Protein AF-A0A485D2L7-F1 (afdb_monomer_lite)

pLDDT: mean 95.7, std 4.37, range [66.5, 98.44]

InterPro domains:
  IPR036380 Isochorismatase-like superfamily [G3DSA:3.40.50.850] (1-74)
  IPR036380 Isochorismatase-like superfamily [SSF52499] (2-74)
  IPR053152 Probable Hydrolase YcaC-like [PTHR43559] (2-79)

Radius of gyration: 16.73 Å; chains: 1; bounding box: 37×25×44 Å

Sequence (83 aa):
MYVVTDTSGGTSVDAHERSIDRMVQAGAVPVTWQQVLLEYQRDWSRKETYDAVMDLVREHSGAYGMGVDYAYTMVHGAPERKA

Secondary structure (DSSP, 8-state):
-EEEGGG---SSHHHHHHHHHHHHHTT-EEE-HHHHHHHHH--TT--TTHHHHHHHHHHH-THHHHHHHHIIIIIT-PPPPP-

Foldseek 3Di:
DEDALQPDDDPDPVRSVVVVVVCVVVVYHYDHPLVVLCVVVVDCVPPVCNVVSLVCCLVPVPPSVVVSQCCVCVVVVHDHDDD

Structure (mmCIF, N/CA/C/O backbone):
data_AF-A0A485D2L7-F1
#
_entry.i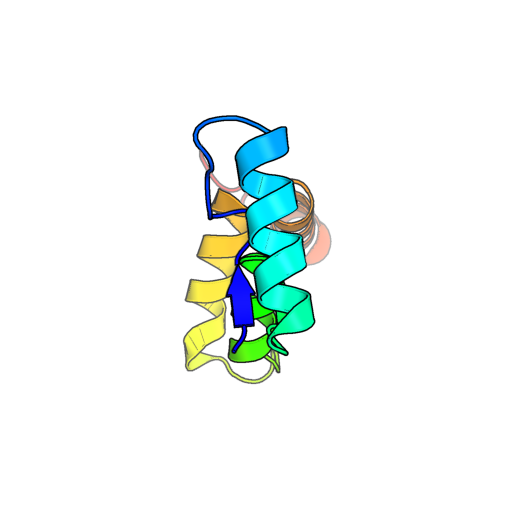d   AF-A0A485D2L7-F1
#
loop_
_atom_site.group_PDB
_atom_site.id
_atom_site.type_symbol
_atom_site.label_atom_id
_atom_site.label_alt_id
_atom_site.label_comp_id
_atom_site.label_asym_id
_atom_site.label_entity_id
_atom_site.label_seq_id
_atom_site.pdbx_PDB_ins_code
_atom_site.Cartn_x
_atom_site.Cartn_y
_atom_site.Cartn_z
_atom_site.occupancy
_atom_site.B_iso_or_equiv
_atom_site.auth_seq_id
_atom_site.auth_comp_id
_atom_site.auth_asym_id
_atom_site.auth_atom_id
_atom_site.pdbx_PDB_model_num
ATOM 1 N N . MET A 1 1 ? -0.664 -11.985 -13.319 1.00 90.44 1 MET A N 1
ATOM 2 C CA . MET A 1 1 ? 0.269 -11.765 -12.186 1.00 90.44 1 MET A CA 1
ATOM 3 C C . MET A 1 1 ? 0.091 -10.329 -11.726 1.00 90.44 1 MET A C 1
ATOM 5 O O . MET A 1 1 ? 0.017 -9.474 -12.596 1.00 90.44 1 MET A O 1
ATOM 9 N N . TYR A 1 2 ? 0.014 -10.067 -10.421 1.00 96.81 2 TYR A N 1
ATOM 10 C CA . TYR A 1 2 ? -0.008 -8.702 -9.881 1.00 96.81 2 TYR A CA 1
ATOM 11 C C . TYR A 1 2 ? 1.396 -8.312 -9.414 1.00 96.81 2 TYR A C 1
ATOM 13 O O . TYR A 1 2 ? 2.057 -9.119 -8.761 1.00 96.81 2 TYR A O 1
ATOM 21 N N . VAL A 1 3 ? 1.856 -7.114 -9.772 1.00 97.00 3 VAL A N 1
ATOM 22 C CA . VAL A 1 3 ? 3.196 -6.608 -9.437 1.00 97.00 3 VAL A CA 1
ATOM 23 C C . VAL A 1 3 ? 3.040 -5.380 -8.556 1.00 97.00 3 VAL A C 1
ATOM 25 O O . VAL A 1 3 ? 2.468 -4.387 -8.992 1.00 97.00 3 VAL A O 1
ATOM 28 N N . VAL A 1 4 ? 3.545 -5.449 -7.327 1.00 97.44 4 VAL A N 1
ATOM 29 C CA . VAL A 1 4 ? 3.438 -4.359 -6.350 1.00 97.44 4 VAL A CA 1
ATOM 30 C C . VAL A 1 4 ? 4.584 -3.373 -6.573 1.00 97.44 4 VAL A C 1
ATOM 32 O O . VAL A 1 4 ? 5.718 -3.622 -6.157 1.00 97.44 4 VAL A O 1
ATOM 35 N N . THR A 1 5 ? 4.331 -2.299 -7.319 1.00 97.62 5 THR A N 1
ATOM 36 C CA . THR A 1 5 ? 5.402 -1.437 -7.848 1.00 97.62 5 THR A CA 1
ATOM 37 C C . THR A 1 5 ? 5.972 -0.486 -6.808 1.00 97.62 5 THR A C 1
ATOM 39 O O . THR A 1 5 ? 7.168 -0.230 -6.811 1.00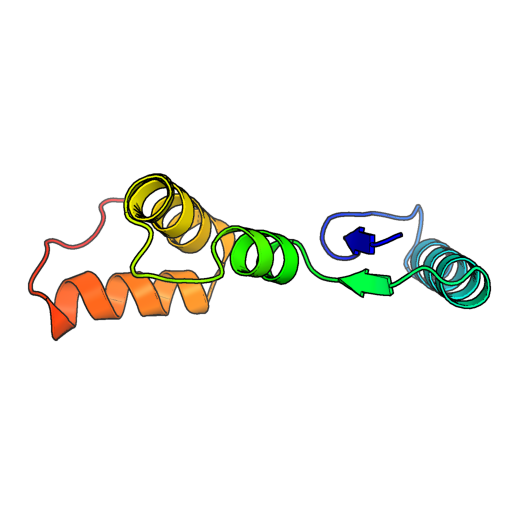 97.62 5 THR A O 1
ATOM 42 N N . ASP A 1 6 ? 5.147 -0.012 -5.878 1.00 96.69 6 ASP A N 1
ATOM 43 C CA . ASP A 1 6 ? 5.546 0.884 -4.786 1.00 96.69 6 ASP A CA 1
ATOM 44 C C . ASP A 1 6 ? 6.325 0.180 -3.660 1.00 96.69 6 ASP A C 1
ATOM 46 O O . ASP A 1 6 ? 6.860 0.839 -2.771 1.00 96.69 6 ASP A O 1
ATOM 50 N N . THR A 1 7 ? 6.450 -1.147 -3.727 1.00 96.19 7 THR A N 1
ATOM 51 C CA . THR A 1 7 ? 7.311 -1.952 -2.845 1.00 96.19 7 THR A CA 1
ATOM 52 C C . THR A 1 7 ? 8.413 -2.691 -3.605 1.00 96.19 7 THR A C 1
ATOM 54 O O . THR A 1 7 ? 9.073 -3.561 -3.038 1.00 96.19 7 THR A O 1
ATOM 57 N N . SER A 1 8 ? 8.611 -2.386 -4.891 1.00 95.69 8 SER A N 1
ATOM 58 C CA . SER A 1 8 ? 9.628 -3.008 -5.745 1.00 95.69 8 SER A CA 1
ATOM 59 C C . SER A 1 8 ? 10.616 -1.952 -6.239 1.00 95.69 8 SER A C 1
ATOM 61 O O . SER A 1 8 ? 10.216 -0.949 -6.811 1.00 95.69 8 SER A O 1
ATOM 63 N N . GLY A 1 9 ? 11.919 -2.174 -6.052 1.00 95.62 9 GLY A N 1
ATOM 64 C CA . GLY A 1 9 ? 12.970 -1.237 -6.472 1.00 95.62 9 GLY A CA 1
ATOM 65 C C . GLY A 1 9 ? 13.734 -1.695 -7.717 1.00 95.62 9 GLY A C 1
ATOM 66 O O . GLY A 1 9 ? 13.821 -2.888 -7.999 1.00 95.62 9 GLY A O 1
ATOM 67 N N . GLY A 1 10 ? 14.314 -0.744 -8.452 1.00 94.88 10 GLY A N 1
ATOM 68 C CA . GLY A 1 10 ? 15.323 -0.989 -9.490 1.00 94.88 10 GLY A CA 1
ATOM 69 C C . GLY A 1 10 ? 16.656 -0.330 -9.129 1.00 94.88 10 GLY A C 1
ATOM 70 O O . GLY A 1 10 ? 16.717 0.510 -8.234 1.00 94.88 10 GLY A O 1
ATOM 71 N N . THR A 1 11 ? 17.734 -0.683 -9.832 1.00 97.56 11 THR A N 1
ATOM 72 C CA . THR A 1 11 ? 19.053 -0.039 -9.650 1.00 97.56 11 THR A CA 1
ATOM 73 C C . THR A 1 11 ? 19.071 1.428 -10.097 1.00 97.56 11 THR A C 1
ATOM 75 O O . THR A 1 11 ? 19.948 2.185 -9.689 1.00 97.56 11 THR A O 1
ATOM 78 N N . SER A 1 12 ? 18.102 1.833 -10.920 1.00 98.06 12 SER A N 1
ATOM 79 C CA . SER A 1 12 ? 17.785 3.212 -11.294 1.00 98.06 12 SER A CA 1
ATOM 80 C C . SER A 1 12 ? 16.288 3.337 -11.609 1.00 98.06 12 SER A C 1
ATOM 82 O O . SER A 1 12 ? 15.604 2.318 -11.757 1.00 98.06 12 SER A O 1
ATOM 84 N N . VAL A 1 13 ? 15.789 4.573 -11.739 1.00 97.56 13 VAL A N 1
ATOM 85 C CA . VAL A 1 13 ? 14.407 4.853 -12.180 1.00 97.56 13 VAL A CA 1
ATOM 86 C C . VAL A 1 13 ? 14.155 4.226 -13.552 1.00 97.56 13 VAL A C 1
ATOM 88 O O . VAL A 1 13 ? 13.264 3.392 -13.678 1.00 97.56 13 VAL A O 1
ATOM 91 N N . ASP A 1 14 ? 15.023 4.497 -14.530 1.00 98.44 14 ASP A N 1
ATOM 92 C CA . ASP A 1 14 ? 14.944 3.893 -15.864 1.00 98.44 14 ASP A CA 1
ATOM 93 C C . ASP A 1 14 ? 14.908 2.359 -15.814 1.00 98.44 14 ASP A C 1
ATOM 95 O O . ASP A 1 14 ? 14.092 1.730 -16.486 1.00 98.44 14 ASP A O 1
ATOM 99 N N . ALA A 1 15 ? 15.771 1.726 -15.011 1.00 98.44 15 ALA A N 1
ATOM 100 C CA . ALA A 1 15 ? 15.806 0.268 -14.910 1.00 98.44 15 ALA A CA 1
ATOM 101 C C . ALA A 1 15 ? 14.505 -0.300 -14.318 1.00 98.44 15 ALA A C 1
ATOM 103 O O . ALA A 1 15 ? 14.023 -1.338 -14.782 1.00 98.44 15 ALA A O 1
ATOM 104 N N . HIS A 1 16 ? 13.933 0.375 -13.316 1.00 98.06 16 HIS A N 1
ATOM 105 C CA . HIS A 1 16 ? 12.645 0.006 -12.736 1.00 98.06 16 HIS A CA 1
ATOM 106 C C . HIS A 1 16 ? 11.523 0.133 -13.775 1.00 98.06 16 HIS A C 1
ATOM 108 O O . HIS A 1 16 ? 10.848 -0.855 -14.063 1.00 98.06 16 HIS A O 1
ATOM 114 N N . GLU A 1 17 ? 11.385 1.297 -14.412 1.00 98.06 17 GLU A N 1
ATOM 115 C CA . GLU A 1 17 ? 10.327 1.578 -15.389 1.00 98.06 17 GLU A CA 1
ATOM 116 C C . GLU A 1 17 ? 10.362 0.606 -16.574 1.00 98.06 17 GLU A C 1
ATOM 118 O O . GLU A 1 17 ? 9.351 -0.019 -16.894 1.00 98.06 17 GLU A O 1
ATOM 123 N N . ARG A 1 18 ? 11.542 0.361 -17.167 1.00 98.38 18 ARG A N 1
ATOM 124 C CA . ARG A 1 18 ? 11.654 -0.590 -18.290 1.00 98.38 18 ARG A CA 1
ATOM 125 C C . ARG A 1 18 ? 11.385 -2.032 -17.882 1.00 98.38 18 ARG A C 1
ATOM 127 O O . ARG A 1 18 ? 10.972 -2.835 -18.720 1.00 98.38 18 ARG A O 1
ATOM 134 N N . SER A 1 19 ? 11.610 -2.381 -16.618 1.00 97.88 19 SER A N 1
ATOM 135 C CA . SER A 1 19 ? 11.234 -3.697 -16.100 1.00 97.88 19 SER A CA 1
ATOM 136 C C . SER A 1 19 ? 9.715 -3.820 -15.971 1.00 97.88 19 SER A C 1
ATOM 138 O O . SER A 1 19 ? 9.163 -4.831 -16.408 1.00 97.88 19 SER A O 1
ATOM 140 N N . ILE A 1 20 ? 9.033 -2.790 -15.457 1.00 97.94 20 ILE A N 1
ATOM 141 C CA . ILE A 1 20 ? 7.566 -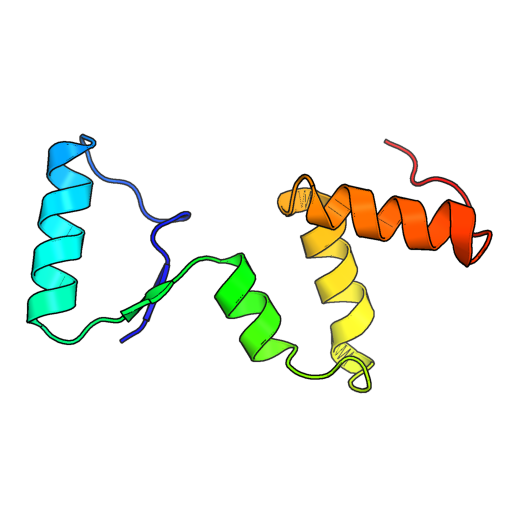2.759 -15.363 1.00 97.94 20 ILE A CA 1
ATOM 142 C C . ILE A 1 20 ? 6.919 -2.815 -16.752 1.00 97.94 20 ILE A C 1
ATOM 144 O O . ILE A 1 20 ? 6.032 -3.643 -16.959 1.00 97.94 20 ILE A O 1
ATOM 148 N N . ASP A 1 21 ? 7.414 -2.051 -17.732 1.00 98.25 21 ASP A N 1
ATOM 149 C CA . ASP A 1 21 ? 6.914 -2.091 -19.117 1.00 98.25 21 ASP A CA 1
ATOM 150 C C . ASP A 1 21 ? 6.936 -3.513 -19.698 1.00 98.25 21 ASP A C 1
ATOM 152 O O . ASP A 1 21 ? 5.970 -3.977 -20.309 1.00 98.25 21 ASP A O 1
ATOM 156 N N . ARG A 1 22 ? 8.032 -4.247 -19.471 1.00 98.25 22 ARG A N 1
ATOM 157 C CA . ARG A 1 22 ? 8.168 -5.641 -19.919 1.00 98.25 22 ARG A CA 1
ATOM 158 C C . ARG A 1 22 ? 7.198 -6.575 -19.204 1.00 98.25 22 ARG A C 1
ATOM 160 O O . ARG A 1 22 ? 6.661 -7.483 -19.834 1.00 98.25 22 ARG A O 1
ATOM 167 N N . MET A 1 23 ? 6.975 -6.373 -17.905 1.00 98.12 23 MET A N 1
ATOM 168 C CA . MET A 1 23 ? 5.999 -7.161 -17.150 1.00 98.12 23 MET A CA 1
ATOM 169 C C . MET A 1 23 ? 4.581 -6.927 -17.684 1.00 98.12 23 MET A C 1
ATOM 171 O O . MET A 1 23 ? 3.845 -7.893 -17.879 1.00 98.12 23 MET A O 1
ATOM 175 N N . VAL A 1 24 ? 4.219 -5.680 -18.000 1.00 98.19 24 VAL A N 1
ATOM 176 C CA . VAL A 1 24 ? 2.919 -5.338 -18.604 1.00 98.19 24 VAL A CA 1
ATOM 177 C C . VAL A 1 24 ? 2.748 -6.005 -19.970 1.00 98.19 24 VAL A C 1
ATOM 179 O O . VAL A 1 24 ? 1.715 -6.622 -20.219 1.00 98.19 24 VAL A O 1
ATOM 182 N N . GLN A 1 25 ? 3.768 -5.968 -20.834 1.00 98.38 25 GLN A N 1
ATOM 183 C CA . GLN A 1 25 ? 3.743 -6.670 -22.129 1.00 98.38 25 GLN A CA 1
ATOM 184 C C . GLN A 1 25 ? 3.544 -8.186 -21.978 1.00 98.38 25 GLN A C 1
ATOM 186 O O . GLN A 1 25 ? 2.935 -8.820 -22.837 1.00 98.38 25 GLN A O 1
ATOM 191 N N . ALA A 1 26 ? 4.019 -8.764 -20.873 1.00 98.31 26 ALA A N 1
ATOM 192 C CA . ALA A 1 26 ? 3.810 -10.166 -20.520 1.00 98.31 26 ALA A CA 1
ATOM 193 C C . ALA A 1 26 ? 2.464 -10.439 -19.808 1.00 98.31 26 ALA A C 1
ATOM 195 O O . ALA A 1 26 ? 2.215 -11.567 -19.383 1.00 98.31 26 ALA A O 1
ATOM 196 N N . GLY A 1 27 ? 1.593 -9.433 -19.663 1.00 98.00 27 GLY A N 1
ATOM 197 C CA . GLY A 1 27 ? 0.268 -9.556 -19.047 1.00 98.00 27 GLY A CA 1
ATOM 198 C C . GLY A 1 27 ? 0.245 -9.398 -17.523 1.00 98.00 27 GLY A C 1
ATOM 199 O O . GLY A 1 27 ? -0.716 -9.820 -16.873 1.00 98.00 27 GLY A O 1
ATOM 200 N N . ALA A 1 28 ? 1.292 -8.835 -16.917 1.00 98.00 28 ALA A N 1
ATOM 201 C CA . ALA A 1 28 ? 1.257 -8.462 -15.508 1.00 98.00 28 ALA A CA 1
ATOM 202 C C . ALA A 1 28 ? 0.426 -7.188 -15.281 1.00 98.00 28 ALA A C 1
ATOM 204 O O . ALA A 1 28 ? 0.342 -6.321 -16.147 1.00 98.00 28 ALA A O 1
ATOM 205 N N . VAL A 1 29 ? -0.156 -7.072 -14.088 1.00 98.12 29 VAL A N 1
ATOM 206 C CA . VAL A 1 29 ? -0.966 -5.929 -13.655 1.00 98.12 29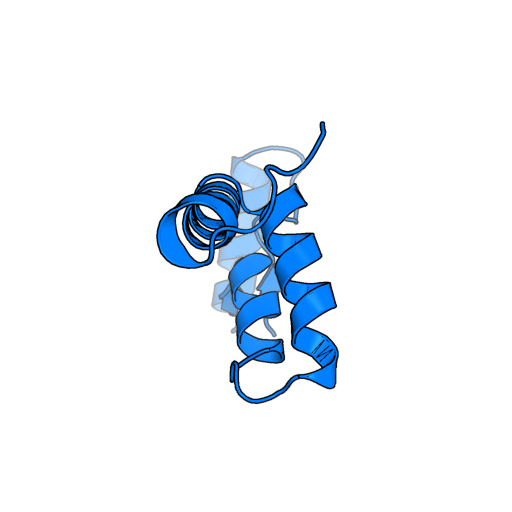 VAL A CA 1
ATOM 207 C C . VAL A 1 29 ? -0.219 -5.200 -12.535 1.00 98.12 29 VAL A C 1
ATOM 209 O O . VAL A 1 29 ? -0.126 -5.738 -11.427 1.00 98.12 29 VAL A O 1
ATOM 212 N N . PRO A 1 30 ? 0.342 -4.010 -12.800 1.00 97.94 30 PRO A N 1
ATOM 213 C CA . PRO A 1 30 ? 0.931 -3.166 -11.768 1.00 97.94 30 PRO A CA 1
ATOM 214 C C . PRO A 1 30 ? -0.129 -2.699 -10.764 1.00 97.94 30 PRO A C 1
ATOM 216 O O . PRO A 1 30 ? -1.209 -2.261 -11.158 1.00 97.94 30 PRO A O 1
ATOM 219 N N . VAL A 1 31 ? 0.180 -2.791 -9.474 1.00 98.31 31 VAL A N 1
ATOM 220 C CA . VAL A 1 31 ? -0.672 -2.374 -8.350 1.00 98.31 31 VAL A CA 1
ATOM 221 C C . VAL A 1 31 ? 0.183 -1.762 -7.238 1.00 98.31 31 VAL A C 1
ATOM 223 O O . VAL A 1 31 ? 1.410 -1.857 -7.264 1.00 98.31 31 VAL A O 1
ATOM 226 N N . THR A 1 32 ? -0.466 -1.160 -6.243 1.00 97.69 32 THR A N 1
ATOM 227 C CA . THR A 1 32 ? 0.172 -0.674 -5.011 1.00 97.69 32 THR A CA 1
ATOM 228 C C . THR A 1 32 ? -0.069 -1.628 -3.846 1.00 97.69 32 THR A C 1
ATOM 230 O O . THR A 1 32 ? -1.040 -2.393 -3.859 1.00 97.69 32 THR A O 1
ATOM 233 N N . TRP A 1 33 ? 0.769 -1.580 -2.807 1.00 97.94 33 TRP A N 1
ATOM 234 C CA . TRP A 1 33 ? 0.583 -2.438 -1.628 1.00 97.94 33 TRP A CA 1
ATOM 235 C C . TRP A 1 33 ? -0.772 -2.180 -0.963 1.00 97.94 33 TRP A C 1
ATOM 237 O O . TRP A 1 33 ? -1.445 -3.112 -0.524 1.00 97.94 33 TRP A O 1
ATOM 247 N N . GLN A 1 34 ? -1.198 -0.915 -0.942 1.00 97.44 34 GLN A N 1
ATOM 248 C CA . GLN A 1 34 ? -2.459 -0.509 -0.340 1.00 97.44 34 GLN A CA 1
ATOM 249 C C . GLN A 1 34 ? -3.653 -1.039 -1.137 1.00 97.44 34 GLN A C 1
ATOM 251 O O . GLN A 1 34 ? -4.629 -1.484 -0.536 1.00 97.44 34 GLN A O 1
ATOM 256 N N . GLN A 1 35 ? -3.573 -1.057 -2.472 1.00 97.25 35 GLN A N 1
ATOM 257 C CA . GLN A 1 35 ? -4.598 -1.687 -3.304 1.00 97.25 35 GLN A CA 1
ATOM 258 C C . GLN A 1 35 ? -4.712 -3.182 -2.983 1.00 97.25 35 GLN A C 1
ATOM 260 O O . GLN A 1 35 ? -5.816 -3.677 -2.776 1.00 97.25 35 GLN A O 1
ATOM 265 N N . VAL A 1 36 ? -3.583 -3.888 -2.862 1.00 97.81 36 VAL A N 1
ATOM 266 C CA . VAL A 1 36 ? -3.570 -5.315 -2.497 1.00 97.81 36 VAL A CA 1
ATOM 267 C C . VAL A 1 36 ? -4.186 -5.545 -1.113 1.00 97.81 36 VAL A C 1
ATOM 269 O O . VAL A 1 36 ? -5.036 -6.422 -0.961 1.00 97.81 36 VAL A O 1
ATOM 272 N N . LEU A 1 37 ? -3.812 -4.741 -0.110 1.00 97.88 37 LEU A N 1
ATOM 273 C CA . LEU A 1 37 ? -4.379 -4.831 1.240 1.00 97.88 37 LEU A CA 1
ATOM 274 C C . LEU A 1 37 ? -5.907 -4.666 1.219 1.00 97.88 37 LEU A C 1
ATOM 276 O O . LEU A 1 37 ? -6.632 -5.450 1.835 1.00 97.88 37 LEU A O 1
ATOM 280 N N . LEU A 1 38 ? -6.401 -3.661 0.494 1.00 97.00 38 LEU A N 1
ATOM 281 C CA . LEU A 1 38 ? -7.828 -3.356 0.426 1.00 97.00 38 LEU A CA 1
ATOM 282 C C . LEU A 1 38 ? -8.609 -4.359 -0.432 1.00 97.00 38 LEU A C 1
ATOM 284 O O . LEU A 1 38 ? -9.775 -4.615 -0.133 1.00 97.00 38 LEU A O 1
ATOM 288 N N . GLU A 1 39 ? -7.989 -4.987 -1.432 1.00 97.25 39 GLU A N 1
ATOM 289 C CA . GLU A 1 39 ? -8.582 -6.114 -2.162 1.00 97.25 39 GLU A CA 1
ATOM 290 C C . GLU A 1 39 ? -8.713 -7.370 -1.290 1.00 97.25 39 GLU A C 1
ATOM 292 O O . GLU A 1 39 ? -9.694 -8.107 -1.432 1.00 97.25 39 GLU A O 1
ATOM 297 N N . TYR A 1 40 ? -7.783 -7.596 -0.356 1.00 96.62 40 TYR A N 1
ATOM 298 C CA . TYR A 1 40 ? -7.916 -8.665 0.635 1.00 96.62 40 TYR A CA 1
ATOM 299 C C . TYR A 1 40 ? -8.998 -8.366 1.674 1.00 96.62 40 TYR A C 1
ATOM 301 O O . TYR A 1 40 ? -9.847 -9.228 1.922 1.00 96.62 40 TYR A O 1
ATOM 309 N N . GLN A 1 41 ? -9.018 -7.154 2.244 1.00 97.81 41 GLN A N 1
ATOM 310 C CA . GLN A 1 41 ? -10.068 -6.762 3.189 1.00 97.81 41 GLN A CA 1
ATOM 311 C C . GLN A 1 41 ? -11.442 -6.820 2.511 1.00 97.81 41 GLN A C 1
ATOM 313 O O . GLN A 1 41 ? -12.326 -7.539 2.979 1.00 97.81 41 GLN A O 1
ATOM 318 N N . ARG A 1 42 ? -11.595 -6.114 1.381 1.00 96.75 42 ARG A N 1
ATOM 319 C CA . ARG A 1 42 ? -12.760 -6.000 0.480 1.00 96.75 42 ARG A CA 1
ATOM 320 C C . ARG A 1 42 ? -14.069 -5.486 1.086 1.00 96.75 42 ARG A C 1
ATOM 322 O O . ARG A 1 42 ? -14.826 -4.817 0.392 1.00 96.75 42 ARG A O 1
ATOM 329 N N . ASP A 1 43 ? -14.353 -5.817 2.338 1.00 96.06 43 ASP A N 1
ATOM 330 C CA . ASP A 1 43 ? -15.604 -5.541 3.031 1.00 96.06 43 ASP A CA 1
ATOM 331 C C . ASP A 1 43 ? -15.331 -5.237 4.513 1.00 96.06 43 ASP A C 1
ATOM 333 O O . ASP A 1 43 ? -14.689 -6.016 5.216 1.00 96.06 43 ASP A O 1
ATOM 337 N N . TRP A 1 44 ? -15.833 -4.103 5.005 1.00 94.69 44 TRP A N 1
ATOM 338 C CA . TRP A 1 44 ? -15.667 -3.654 6.393 1.00 94.69 44 TRP A CA 1
ATOM 339 C C . TRP A 1 44 ? -16.619 -4.334 7.388 1.00 94.69 44 TRP A C 1
ATOM 341 O O . TRP A 1 44 ? -16.508 -4.123 8.603 1.00 94.69 44 TRP A O 1
ATOM 351 N N . SER A 1 45 ? -17.544 -5.164 6.897 1.00 96.00 45 SER A N 1
ATOM 352 C CA . SER A 1 45 ? -18.314 -6.093 7.725 1.00 96.00 45 SER A CA 1
ATOM 353 C C . SER A 1 45 ? -17.460 -7.261 8.239 1.00 96.00 45 SER A C 1
ATOM 355 O O . SER A 1 45 ? -17.781 -7.805 9.293 1.00 96.00 45 SER A O 1
ATOM 357 N N . ARG A 1 46 ? -16.338 -7.590 7.574 1.00 95.56 46 ARG A N 1
ATOM 358 C CA . ARG A 1 46 ? -15.373 -8.617 8.009 1.00 95.56 46 ARG A CA 1
ATOM 359 C C . ARG A 1 46 ? -14.536 -8.103 9.170 1.00 95.56 46 ARG A C 1
ATOM 361 O O . ARG A 1 46 ? -13.598 -7.323 8.981 1.00 95.56 46 ARG A O 1
ATOM 368 N N . LYS A 1 47 ? -14.915 -8.498 10.382 1.00 96.31 47 LYS A N 1
ATOM 369 C CA . LYS A 1 47 ? -14.305 -7.996 11.619 1.00 96.31 47 LYS A CA 1
ATOM 370 C C . LYS A 1 47 ? -13.022 -8.725 11.991 1.00 96.31 47 LYS A C 1
ATOM 372 O O . LYS A 1 47 ? -12.199 -8.144 12.683 1.00 96.31 47 LYS A O 1
ATOM 377 N N . GLU A 1 48 ? -12.812 -9.934 11.480 1.00 97.50 48 GLU A N 1
ATOM 378 C CA . GLU A 1 48 ? -11.656 -10.777 11.794 1.00 97.50 48 GLU A CA 1
ATOM 379 C C . GLU A 1 48 ? -10.323 -10.124 11.399 1.00 97.50 48 GLU A C 1
ATOM 381 O O . GLU A 1 48 ? -9.314 -10.330 12.064 1.00 97.50 48 GLU A O 1
ATOM 386 N N . THR A 1 49 ? -10.320 -9.325 10.329 1.00 97.56 49 THR A N 1
ATOM 387 C CA . THR A 1 49 ? -9.133 -8.629 9.806 1.00 97.56 49 THR A CA 1
ATOM 388 C C . THR A 1 49 ? -9.198 -7.111 9.969 1.00 97.56 49 THR A C 1
ATOM 390 O O . THR A 1 49 ? -8.237 -6.428 9.625 1.00 97.56 49 THR A O 1
ATOM 393 N N . TYR A 1 50 ? -10.302 -6.573 10.501 1.00 95.69 50 TYR A N 1
ATOM 394 C CA . TYR A 1 50 ? -10.562 -5.132 10.553 1.00 95.69 50 TYR A CA 1
ATOM 395 C C . TYR A 1 50 ? -9.466 -4.376 11.310 1.00 95.69 50 TYR A C 1
ATOM 397 O O . TYR A 1 50 ? -8.870 -3.453 10.758 1.00 95.69 50 TYR A O 1
ATOM 405 N N . ASP A 1 51 ? -9.179 -4.794 12.545 1.00 94.81 51 ASP A N 1
ATOM 406 C CA . ASP A 1 51 ? -8.215 -4.096 13.401 1.00 94.81 51 ASP A CA 1
ATOM 407 C C . ASP A 1 51 ? -6.800 -4.179 12.816 1.00 94.81 51 ASP A C 1
ATOM 409 O O . ASP A 1 51 ? -6.129 -3.160 12.683 1.00 94.81 51 ASP A O 1
ATOM 413 N N . ALA A 1 52 ? -6.391 -5.357 12.333 1.00 96.62 52 ALA A N 1
ATOM 414 C CA . ALA A 1 52 ? -5.082 -5.543 11.705 1.00 96.62 52 ALA A CA 1
ATOM 415 C C . ALA A 1 52 ? -4.894 -4.670 10.448 1.00 96.62 52 ALA A C 1
ATOM 417 O O . ALA A 1 52 ? -3.819 -4.116 10.222 1.00 96.62 52 ALA A O 1
ATOM 418 N N . VAL A 1 53 ? -5.940 -4.515 9.629 1.00 97.44 53 VAL A N 1
ATOM 419 C CA . VAL A 1 53 ? -5.913 -3.626 8.457 1.00 97.44 53 VAL A CA 1
ATOM 420 C C . VAL A 1 53 ? -5.857 -2.159 8.882 1.00 97.44 53 VAL A C 1
ATOM 422 O O . VAL A 1 53 ? -5.091 -1.392 8.300 1.00 97.44 53 VAL A O 1
ATOM 425 N N . MET A 1 54 ? -6.635 -1.762 9.893 1.00 95.44 54 MET A N 1
ATOM 426 C CA . MET A 1 54 ? -6.614 -0.396 10.427 1.00 95.44 54 MET A CA 1
ATOM 427 C C . MET A 1 54 ? -5.252 -0.030 11.014 1.00 95.44 54 MET A C 1
ATOM 429 O O . MET A 1 54 ? -4.799 1.098 10.830 1.00 95.44 54 MET A O 1
ATOM 433 N N . ASP A 1 55 ? -4.584 -0.966 11.680 1.00 95.06 55 ASP A N 1
ATOM 434 C CA . ASP A 1 55 ? -3.240 -0.766 12.221 1.00 95.06 55 ASP A CA 1
ATOM 435 C C . ASP A 1 55 ? -2.227 -0.504 11.100 1.00 95.06 55 ASP A C 1
ATOM 437 O O . ASP A 1 55 ? -1.555 0.529 11.114 1.00 95.06 55 ASP A O 1
ATOM 441 N N . LEU A 1 56 ? -2.210 -1.347 10.060 1.00 96.75 56 LEU A N 1
ATOM 442 C CA . LEU A 1 56 ? -1.349 -1.154 8.885 1.00 96.75 56 LEU A CA 1
ATOM 443 C C . LEU A 1 56 ? -1.605 0.184 8.180 1.00 96.75 56 LEU A C 1
ATOM 445 O O . LEU A 1 56 ? -0.669 0.872 7.771 1.00 96.75 56 LEU A O 1
ATOM 449 N N . VAL A 1 57 ? -2.876 0.563 8.023 1.00 96.81 57 VAL A N 1
ATOM 450 C CA . VAL A 1 57 ? -3.256 1.825 7.377 1.00 96.81 57 VAL A CA 1
ATOM 451 C C . VAL A 1 57 ? -2.788 3.024 8.199 1.00 96.81 57 VAL A C 1
ATOM 453 O O . VAL A 1 57 ? -2.194 3.949 7.642 1.00 96.81 57 VAL A O 1
ATOM 456 N N . ARG A 1 58 ? -3.016 3.016 9.515 1.00 94.12 58 ARG A N 1
ATOM 457 C CA . ARG A 1 58 ? -2.585 4.108 10.398 1.00 94.12 58 ARG A CA 1
ATOM 458 C C . ARG A 1 58 ? -1.070 4.281 10.413 1.00 94.12 58 ARG A C 1
ATOM 460 O O . ARG A 1 58 ? -0.606 5.416 10.472 1.00 94.12 58 ARG A O 1
ATOM 467 N N . GLU A 1 59 ? -0.312 3.190 10.330 1.00 95.12 59 GLU A N 1
ATOM 468 C CA . GLU A 1 59 ? 1.151 3.239 10.381 1.00 95.12 59 GLU A CA 1
ATOM 469 C C . GLU A 1 59 ? 1.797 3.601 9.034 1.00 95.12 59 GLU A C 1
ATOM 471 O O . GLU A 1 59 ? 2.746 4.385 8.991 1.00 95.12 59 GLU A O 1
ATOM 476 N N . HIS A 1 60 ? 1.290 3.066 7.918 1.00 96.19 60 HIS A N 1
ATOM 477 C CA . HIS A 1 60 ? 2.017 3.090 6.641 1.00 96.19 60 HIS A CA 1
ATOM 478 C C . HIS A 1 60 ? 1.294 3.806 5.493 1.00 96.19 60 HIS A C 1
ATOM 480 O O . HIS A 1 60 ? 1.889 4.026 4.439 1.00 96.19 60 HIS A O 1
ATOM 486 N N . SER A 1 61 ? 0.028 4.198 5.658 1.00 96.69 61 SER A N 1
ATOM 487 C CA . SER A 1 61 ? -0.808 4.713 4.559 1.00 96.69 61 SER A CA 1
ATOM 488 C C . SER A 1 61 ? -0.915 6.247 4.514 1.00 96.69 61 SER A C 1
ATOM 490 O O . SER A 1 61 ? -1.808 6.808 3.874 1.00 96.69 61 SER A O 1
ATOM 492 N N . GLY A 1 62 ? -0.004 6.957 5.190 1.00 94.25 62 GLY A N 1
ATOM 493 C CA . GLY A 1 62 ? 0.132 8.416 5.116 1.00 94.25 62 GLY A CA 1
ATOM 494 C C . GLY A 1 62 ? -1.195 9.159 5.316 1.00 94.25 62 GLY A C 1
ATOM 495 O O . GLY A 1 62 ? -1.785 9.119 6.393 1.00 94.25 62 GLY A O 1
ATOM 496 N N . ALA A 1 63 ? -1.682 9.828 4.265 1.00 95.69 63 ALA A N 1
ATOM 497 C CA . ALA A 1 63 ? -2.929 10.596 4.304 1.00 95.69 63 ALA A CA 1
ATOM 498 C C . ALA A 1 63 ? -4.167 9.761 4.661 1.00 95.69 63 ALA A C 1
ATOM 500 O O . ALA A 1 63 ? -5.044 10.254 5.368 1.00 95.69 63 ALA A O 1
ATOM 501 N N . TYR A 1 64 ? -4.243 8.504 4.214 1.00 95.69 64 TYR A N 1
ATOM 502 C CA . TYR A 1 64 ? -5.360 7.642 4.592 1.00 95.69 64 TYR A CA 1
ATOM 503 C C . TYR A 1 64 ? -5.277 7.261 6.074 1.00 95.69 64 TYR A C 1
ATOM 505 O O . TYR A 1 64 ? -6.286 7.351 6.770 1.00 95.69 64 TYR A O 1
ATOM 513 N N . GLY A 1 65 ? -4.074 6.961 6.574 1.00 95.88 65 GLY A N 1
ATOM 514 C CA . GLY A 1 65 ? -3.822 6.768 8.005 1.00 95.88 65 GLY A CA 1
ATOM 515 C C . GLY A 1 65 ? -4.308 7.955 8.839 1.00 95.88 65 GLY A C 1
ATOM 516 O O . GLY A 1 65 ? -5.140 7.776 9.724 1.00 95.88 65 GLY A O 1
ATOM 517 N N . MET A 1 66 ? -3.916 9.179 8.463 1.00 95.44 66 MET A N 1
ATOM 518 C CA . MET A 1 66 ? -4.393 10.406 9.123 1.00 95.44 66 MET A CA 1
ATOM 519 C C . MET A 1 66 ? -5.921 10.551 9.083 1.00 95.44 66 MET A C 1
ATOM 521 O O . MET A 1 66 ? -6.529 10.994 10.056 1.00 95.44 66 MET A O 1
ATOM 525 N N . GLY A 1 67 ? -6.558 10.176 7.969 1.00 96.25 67 GLY A N 1
ATOM 526 C CA . GLY A 1 67 ? -8.016 10.169 7.850 1.00 96.25 67 GLY A CA 1
ATOM 527 C C . GLY A 1 67 ? -8.687 9.182 8.811 1.00 96.25 67 GLY A C 1
ATOM 528 O O . GLY A 1 67 ? -9.727 9.501 9.388 1.00 96.25 67 GLY A O 1
ATOM 529 N N . VAL A 1 68 ? -8.078 8.012 9.028 1.00 95.38 68 VAL A N 1
ATOM 530 C CA . VAL A 1 68 ? -8.541 7.041 10.027 1.00 95.38 68 VAL A CA 1
ATOM 531 C C . VAL A 1 68 ? -8.423 7.630 11.431 1.00 95.38 68 VAL A C 1
ATOM 533 O O . VAL A 1 68 ? -9.406 7.612 12.167 1.00 95.38 68 VAL A O 1
ATOM 536 N N . ASP A 1 69 ? -7.288 8.221 11.809 1.00 95.00 69 ASP A N 1
ATOM 537 C CA . ASP A 1 69 ? -7.152 8.823 13.145 1.00 95.00 69 ASP A CA 1
ATOM 538 C C . ASP A 1 69 ? -8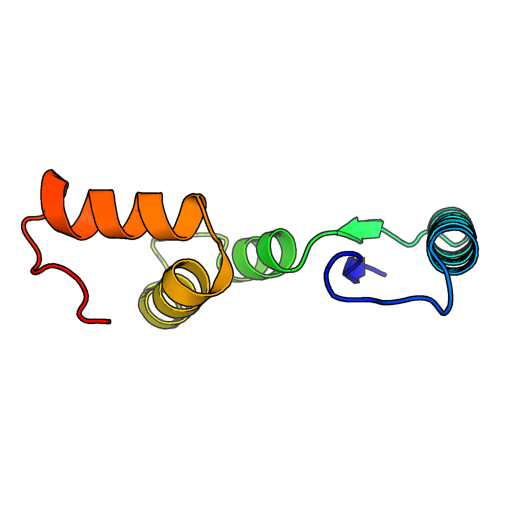.121 9.981 13.369 1.00 95.00 69 ASP A C 1
ATOM 540 O O . ASP A 1 69 ? -8.707 10.101 14.448 1.00 95.00 69 ASP A O 1
ATOM 544 N N . TYR A 1 70 ? -8.342 10.803 12.341 1.00 95.44 70 TYR A N 1
ATOM 545 C CA . TYR A 1 70 ? -9.361 11.843 12.374 1.00 95.44 70 TYR A CA 1
ATOM 546 C C . TYR A 1 70 ? -10.746 11.246 12.649 1.00 95.44 70 TYR A C 1
ATOM 548 O O . TYR A 1 70 ? -11.454 11.726 13.530 1.00 95.44 70 TYR A O 1
ATOM 556 N N . ALA A 1 71 ? -11.136 10.174 11.952 1.00 95.31 71 ALA A N 1
ATOM 557 C CA . ALA A 1 71 ? -12.420 9.519 12.190 1.00 95.31 71 ALA A CA 1
ATOM 558 C C . ALA A 1 71 ? -12.516 8.945 13.616 1.00 95.31 71 ALA A C 1
ATOM 560 O O . ALA A 1 71 ? -13.512 9.165 14.307 1.00 95.31 71 ALA A O 1
ATOM 561 N N . TYR A 1 72 ? -11.472 8.269 14.099 1.00 94.00 72 TYR A N 1
ATOM 562 C CA . TYR A 1 72 ? -11.445 7.720 15.458 1.00 94.00 72 TYR A CA 1
ATOM 563 C C . TYR A 1 72 ? -11.603 8.816 16.518 1.00 94.00 72 TYR A C 1
ATOM 565 O O . TYR A 1 72 ? -12.429 8.678 17.418 1.00 94.00 72 TYR A O 1
ATOM 573 N N . THR A 1 73 ? -10.868 9.918 16.395 1.00 95.81 73 THR A N 1
ATOM 574 C CA . THR A 1 73 ? -10.851 10.989 17.403 1.00 95.81 73 THR A CA 1
ATOM 575 C C . THR A 1 73 ? -12.038 11.943 17.291 1.00 95.81 73 THR A C 1
ATOM 577 O O . THR A 1 73 ? -12.736 12.183 18.273 1.00 95.81 73 THR A O 1
ATOM 580 N N . MET A 1 74 ? -12.309 12.463 16.095 1.00 96.12 74 MET A N 1
ATOM 581 C CA . MET A 1 74 ? -13.269 13.551 15.885 1.00 96.12 74 MET A CA 1
ATOM 582 C C . MET A 1 74 ? -14.690 13.060 15.611 1.00 96.12 74 MET A C 1
ATOM 584 O O . MET A 1 74 ? -15.643 13.776 15.911 1.00 96.12 74 MET A O 1
ATOM 588 N N . VAL A 1 75 ? -14.852 11.858 15.046 1.00 95.88 75 VAL A N 1
ATOM 589 C CA . VAL A 1 75 ? -16.178 11.295 14.724 1.00 95.88 75 VAL A CA 1
ATOM 590 C C . VAL A 1 75 ? -16.627 10.293 15.784 1.00 95.88 75 VAL A C 1
ATOM 592 O O . VAL A 1 75 ? -17.795 10.291 16.168 1.00 95.88 75 VAL A O 1
ATOM 595 N N . HIS A 1 76 ? -15.713 9.457 16.281 1.00 93.88 76 HIS A N 1
ATOM 596 C CA . HIS A 1 76 ? -16.033 8.399 17.245 1.00 93.88 76 HIS A CA 1
ATOM 597 C C . HIS A 1 76 ? -15.636 8.719 18.694 1.00 93.88 76 HIS A C 1
ATOM 599 O O . HIS A 1 76 ? -15.995 7.960 19.593 1.00 93.88 76 HIS A O 1
ATOM 605 N N . GLY A 1 77 ? -14.941 9.835 18.944 1.00 94.19 77 GLY A N 1
ATOM 606 C CA . GLY A 1 77 ? -14.561 10.266 20.294 1.00 94.19 77 GLY A CA 1
ATOM 607 C C . GLY A 1 77 ? -13.530 9.363 20.980 1.00 94.19 77 GLY A C 1
ATOM 608 O O . GLY A 1 77 ? -13.414 9.387 22.206 1.00 94.19 77 GLY A O 1
ATOM 609 N N . ALA A 1 78 ? -12.803 8.540 20.222 1.00 93.31 78 ALA A N 1
ATOM 610 C CA . ALA A 1 78 ? -11.718 7.729 20.751 1.00 93.31 78 ALA A CA 1
ATOM 611 C C . ALA A 1 78 ? -10.514 8.613 21.141 1.00 93.31 78 ALA A C 1
ATOM 613 O O . ALA A 1 78 ? -10.328 9.691 20.571 1.00 93.31 78 ALA A O 1
ATOM 614 N N . PRO A 1 79 ? -9.667 8.174 22.088 1.00 92.25 79 PRO A N 1
ATOM 615 C CA . PRO A 1 79 ? -8.440 8.889 22.419 1.00 92.25 79 PRO A CA 1
ATOM 616 C C . PRO A 1 79 ? -7.508 9.028 21.212 1.00 92.25 79 PRO A C 1
ATOM 618 O O . PRO A 1 79 ? -7.430 8.134 20.368 1.00 92.25 79 PRO A O 1
ATOM 621 N N . GLU A 1 80 ? -6.749 10.122 21.174 1.00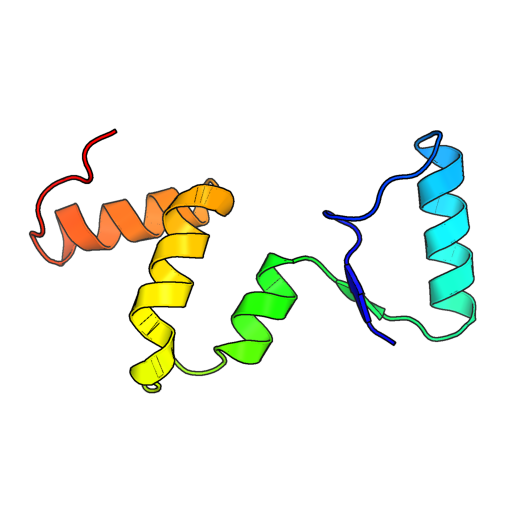 91.06 80 GLU A N 1
ATOM 622 C CA . GLU A 1 80 ? -5.669 10.293 20.205 1.00 91.06 80 GLU A CA 1
ATOM 623 C C . GLU A 1 80 ? -4.616 9.185 20.360 1.00 91.06 80 GLU A C 1
ATOM 625 O O . GLU A 1 80 ? -4.252 8.778 21.471 1.00 91.06 80 GLU A O 1
ATOM 630 N N . ARG A 1 81 ? -4.128 8.686 19.223 1.00 84.25 81 ARG A N 1
ATOM 631 C CA . ARG A 1 81 ? -3.065 7.686 19.170 1.00 84.25 81 ARG A CA 1
ATOM 632 C C . ARG A 1 81 ? -1.763 8.315 19.666 1.00 84.25 81 ARG A C 1
ATOM 634 O O . ARG A 1 81 ? -1.305 9.316 19.129 1.00 84.25 81 ARG A O 1
ATOM 641 N N . LYS A 1 82 ? -1.161 7.715 20.693 1.00 77.44 82 LYS A N 1
ATOM 642 C CA . LYS A 1 82 ? 0.148 8.144 21.196 1.00 77.44 82 LYS A CA 1
ATOM 643 C C . LYS A 1 82 ? 1.234 7.764 20.186 1.00 77.44 82 LYS A C 1
ATOM 645 O O . LYS A 1 82 ? 1.144 6.692 19.589 1.00 77.44 82 LYS A O 1
ATOM 650 N N . ALA A 1 83 ? 2.191 8.671 19.995 1.00 66.50 83 ALA A N 1
ATOM 651 C CA . ALA A 1 83 ? 3.380 8.455 19.172 1.00 66.50 83 ALA A CA 1
ATOM 652 C C . ALA A 1 83 ? 4.274 7.346 19.740 1.00 66.50 83 ALA A C 1
ATOM 654 O O . ALA A 1 83 ? 4.292 7.189 20.986 1.00 66.50 83 ALA A O 1
#

Organism: Kluyvera cryocrescens (NCBI:txid580)